Protein AF-A0A4Q4CN37-F1 (afdb_monomer)

Nearest PDB structures (foldseek):
  8jyt-assembly1_A  TM=8.694E-01  e=8.008E-01  synthetic construct
  8jyt-assembly1_C  TM=8.984E-01  e=9.739E-01  synthetic construct
  6jit-assembly1_A-2  TM=8.788E-01  e=1.538E+00  Stackebrandtia nassauensis DSM 44728
  5a9s-assembly1_B  TM=8.606E-01  e=1.538E+00  Amycolatopsis orientalis
  5ocm-assembly1_A  TM=8.665E-01  e=1.997E+00  Streptosporangium roseum

Mean predicted aligned error: 3.27 Å

Sequence (61 aa):
QGGFQLGLMRKDLETAGSIAAETGFDAKALALCRMLWTDAMAELGPRADNTEIHRYLGGVR

Foldseek 3Di:
DQPAWLLVVLVVLVVVVVVCVVVVNPPVVSVVVNVLSVVVCVVVPRRDDNVCSCVVVVDDD

Structure (mmCIF, N/CA/C/O backbone):
data_AF-A0A4Q4CN37-F1
#
_entry.id   AF-A0A4Q4CN37-F1
#
loop_
_atom_site.group_PDB
_atom_site.id
_atom_site.type_symbol
_atom_site.label_atom_id
_atom_site.label_alt_id
_atom_site.label_comp_id
_atom_site.label_asym_id
_atom_site.label_entity_id
_atom_site.label_seq_id
_atom_site.pdbx_PDB_ins_code
_atom_site.Cartn_x
_atom_site.Cartn_y
_atom_site.Cartn_z
_atom_site.occupancy
_atom_site.B_iso_or_equiv
_atom_site.auth_seq_id
_atom_site.auth_comp_id
_atom_site.auth_asym_id
_atom_site.auth_atom_id
_atom_site.pdbx_PDB_model_num
ATOM 1 N N . GLN A 1 1 ? 10.011 11.741 -8.953 1.00 66.25 1 GLN A N 1
ATOM 2 C CA . GLN A 1 1 ? 10.592 10.871 -7.914 1.00 66.25 1 GLN A CA 1
ATOM 3 C C . GLN A 1 1 ? 10.216 11.469 -6.572 1.00 66.25 1 GLN A C 1
ATOM 5 O O . GLN A 1 1 ? 10.354 12.679 -6.424 1.00 66.25 1 GLN A O 1
ATOM 10 N N . GLY A 1 2 ? 9.659 10.666 -5.667 1.00 79.56 2 GLY A N 1
ATOM 11 C CA . GLY A 1 2 ? 9.202 11.085 -4.341 1.00 79.56 2 GLY A CA 1
ATOM 12 C C . GLY A 1 2 ? 10.245 10.918 -3.231 1.00 79.56 2 GLY A C 1
ATOM 13 O O . GLY A 1 2 ? 9.994 11.348 -2.113 1.00 79.56 2 GLY A O 1
ATOM 14 N N . GLY A 1 3 ? 11.399 10.300 -3.508 1.00 92.06 3 GLY A N 1
ATOM 15 C CA . GLY A 1 3 ? 12.511 10.166 -2.558 1.00 92.06 3 GLY A CA 1
ATOM 16 C C . GLY A 1 3 ? 12.264 9.161 -1.428 1.00 92.06 3 GLY A C 1
ATOM 17 O O . GLY A 1 3 ? 13.025 9.122 -0.464 1.00 92.06 3 GLY A O 1
ATOM 18 N N . PHE A 1 4 ? 11.219 8.340 -1.535 1.00 95.88 4 PHE A N 1
ATOM 19 C CA . PHE A 1 4 ? 10.839 7.367 -0.514 1.00 95.88 4 PHE A CA 1
ATOM 20 C C . PHE A 1 4 ? 10.687 5.985 -1.139 1.00 95.88 4 PHE A C 1
ATOM 22 O O . PHE A 1 4 ? 9.998 5.832 -2.147 1.00 95.88 4 PHE A O 1
ATOM 29 N N . GLN A 1 5 ? 11.362 4.991 -0.566 1.00 98.12 5 GLN A N 1
ATOM 30 C CA . GLN A 1 5 ? 11.492 3.663 -1.161 1.00 98.12 5 GLN A CA 1
ATOM 31 C C . GLN A 1 5 ? 10.192 2.858 -1.060 1.00 98.12 5 GLN A C 1
ATOM 33 O O . GLN A 1 5 ? 9.511 2.867 -0.034 1.00 98.12 5 GLN A O 1
ATOM 38 N N . LEU A 1 6 ? 9.885 2.090 -2.102 1.00 97.88 6 LEU A N 1
ATOM 39 C CA . LEU A 1 6 ? 8.724 1.208 -2.173 1.00 97.88 6 LEU A CA 1
ATOM 40 C C . LEU A 1 6 ? 8.738 0.170 -1.042 1.00 97.88 6 LEU A C 1
ATOM 42 O O . LEU A 1 6 ? 7.709 -0.083 -0.417 1.00 97.88 6 LEU A O 1
ATOM 46 N N . GLY A 1 7 ? 9.921 -0.353 -0.701 1.00 98.12 7 GLY A N 1
ATOM 47 C CA . GLY A 1 7 ? 10.098 -1.257 0.433 1.00 98.12 7 GLY A CA 1
ATOM 48 C C . GLY A 1 7 ? 9.756 -0.624 1.786 1.00 98.12 7 GLY A C 1
ATOM 49 O O . GLY A 1 7 ? 9.268 -1.337 2.666 1.00 98.12 7 GLY A O 1
ATOM 50 N N . LEU A 1 8 ? 9.962 0.691 1.952 1.00 98.25 8 LEU A N 1
ATOM 51 C CA . LEU A 1 8 ? 9.557 1.430 3.154 1.00 98.25 8 LEU A CA 1
ATOM 52 C C . LEU A 1 8 ? 8.043 1.660 3.173 1.00 98.25 8 LEU A C 1
ATOM 54 O O . LEU A 1 8 ? 7.408 1.370 4.178 1.00 98.25 8 LEU A O 1
ATOM 58 N N . MET A 1 9 ? 7.436 2.042 2.047 1.00 98.25 9 MET A N 1
ATOM 59 C CA . MET A 1 9 ? 5.976 2.194 1.966 1.00 98.25 9 MET A CA 1
ATOM 60 C C . MET A 1 9 ? 5.242 0.883 2.283 1.00 98.25 9 MET A C 1
ATOM 62 O O . MET A 1 9 ? 4.327 0.852 3.102 1.00 98.25 9 MET A O 1
ATOM 66 N N . ARG A 1 10 ? 5.693 -0.235 1.702 1.00 98.44 10 ARG A N 1
ATOM 67 C CA . ARG A 1 10 ? 5.148 -1.569 1.991 1.00 98.44 10 ARG A CA 1
ATOM 68 C C . ARG A 1 10 ? 5.313 -1.943 3.474 1.00 98.44 10 ARG A C 1
ATOM 70 O O . ARG A 1 10 ? 4.438 -2.597 4.034 1.00 98.44 10 ARG A O 1
ATOM 77 N N . LYS A 1 11 ? 6.391 -1.504 4.143 1.00 98.62 11 LYS A N 1
ATOM 78 C CA . LYS A 1 11 ? 6.588 -1.692 5.598 1.00 98.62 11 LYS A CA 1
ATOM 79 C C . LYS A 1 11 ? 5.548 -0.937 6.413 1.00 98.62 11 LYS A C 1
ATOM 81 O O . LYS A 1 11 ? 5.001 -1.500 7.361 1.00 98.62 11 LYS A O 1
ATOM 86 N N . ASP A 1 12 ? 5.286 0.310 6.056 1.00 98.56 12 ASP A N 1
ATOM 87 C CA . ASP A 1 12 ? 4.351 1.155 6.792 1.00 98.56 12 ASP A CA 1
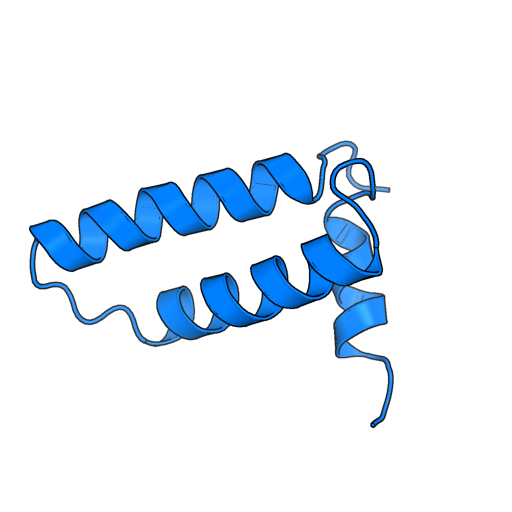ATOM 88 C C . ASP A 1 12 ? 2.911 0.643 6.632 1.00 98.56 12 ASP A C 1
ATOM 90 O O . ASP A 1 12 ? 2.181 0.544 7.618 1.00 98.56 12 ASP A O 1
ATOM 94 N N . LEU A 1 13 ? 2.539 0.190 5.425 1.00 98.56 13 LEU A N 1
ATOM 95 C CA . LEU A 1 13 ? 1.257 -0.479 5.165 1.00 98.56 13 LEU A CA 1
ATOM 96 C C . LEU A 1 13 ? 1.101 -1.775 5.968 1.00 98.56 13 LEU A C 1
ATOM 98 O O . LEU A 1 13 ? 0.025 -2.040 6.502 1.00 98.56 13 LEU A O 1
ATOM 102 N N . GLU A 1 14 ? 2.166 -2.571 6.080 1.00 98.44 14 GLU A N 1
ATOM 103 C CA . GLU A 1 14 ? 2.152 -3.785 6.896 1.00 98.44 14 GLU A CA 1
ATOM 104 C C . GLU A 1 14 ? 1.968 -3.461 8.380 1.00 98.44 14 GLU A C 1
ATOM 106 O O . GLU A 1 14 ? 1.137 -4.067 9.048 1.00 98.44 14 GLU A O 1
ATOM 111 N N . THR A 1 15 ? 2.672 -2.441 8.873 1.00 98.56 15 THR A N 1
ATOM 112 C CA . THR A 1 15 ? 2.573 -1.985 10.267 1.00 98.56 15 THR A CA 1
ATOM 113 C C . THR A 1 15 ? 1.153 -1.521 10.593 1.00 98.56 15 THR A C 1
ATOM 115 O O . THR A 1 15 ? 0.563 -1.971 11.574 1.00 98.56 15 THR A O 1
ATOM 118 N N . ALA A 1 16 ? 0.567 -0.670 9.744 1.00 98.44 16 ALA A N 1
ATOM 119 C CA . ALA A 1 16 ? -0.819 -0.236 9.895 1.00 98.44 16 ALA A CA 1
ATOM 120 C C . ALA A 1 16 ? -1.795 -1.423 9.828 1.00 98.44 16 ALA A C 1
ATOM 122 O O . ALA A 1 16 ? -2.781 -1.472 10.562 1.00 98.44 16 ALA A O 1
ATOM 123 N N . GLY A 1 17 ? -1.514 -2.390 8.952 1.00 98.31 17 GLY A N 1
ATOM 124 C CA . GLY A 1 17 ? -2.320 -3.589 8.776 1.00 98.31 17 GLY A CA 1
ATOM 125 C C . GLY A 1 17 ? -2.350 -4.492 10.001 1.00 98.31 17 GLY A C 1
ATOM 126 O O . GLY A 1 17 ? -3.417 -4.991 10.356 1.00 98.31 17 GLY A O 1
ATOM 127 N N . SER A 1 18 ? -1.205 -4.681 10.654 1.00 97.94 18 SER A N 1
ATOM 128 C CA . SER A 1 18 ? -1.114 -5.437 11.905 1.00 97.94 18 SER A CA 1
ATOM 129 C C . SER A 1 18 ? -1.893 -4.754 13.027 1.00 97.94 18 SER A C 1
ATOM 131 O O . SER A 1 18 ? -2.670 -5.413 13.708 1.00 97.94 18 SER A O 1
ATOM 133 N N . ILE A 1 19 ? -1.803 -3.423 13.142 1.00 98.25 19 ILE A N 1
ATOM 134 C CA . ILE A 1 19 ? -2.579 -2.651 14.130 1.00 98.25 19 ILE A CA 1
ATOM 135 C C . ILE A 1 19 ? -4.089 -2.797 13.888 1.00 98.25 19 ILE A C 1
ATOM 137 O O . ILE A 1 19 ? -4.859 -3.003 14.827 1.00 98.25 19 ILE A O 1
ATOM 141 N N . ALA A 1 20 ? -4.537 -2.712 12.632 1.00 97.88 20 ALA A N 1
ATOM 142 C CA . ALA A 1 20 ? -5.948 -2.897 12.295 1.00 97.88 20 ALA A CA 1
ATOM 143 C C . ALA A 1 20 ? -6.446 -4.305 12.676 1.00 97.88 20 ALA A C 1
ATOM 145 O O . ALA A 1 20 ? -7.529 -4.440 13.245 1.00 97.88 20 ALA A O 1
ATOM 146 N N . ALA A 1 21 ? -5.634 -5.340 12.434 1.00 96.44 21 ALA A N 1
ATOM 147 C CA . ALA A 1 21 ? -5.958 -6.716 12.805 1.00 96.44 21 ALA A CA 1
ATOM 148 C C . ALA A 1 21 ? -6.032 -6.911 14.330 1.00 96.44 21 ALA A C 1
ATOM 150 O O . ALA A 1 21 ? -6.979 -7.520 14.822 1.00 96.44 21 ALA A O 1
ATOM 151 N N . GLU A 1 22 ? -5.080 -6.354 15.081 1.00 97.94 22 GLU A N 1
ATOM 152 C CA . GLU A 1 22 ? -5.038 -6.435 16.549 1.00 97.94 22 GLU A CA 1
ATOM 153 C C . GLU A 1 22 ? -6.206 -5.700 17.220 1.00 97.94 22 GLU A C 1
ATOM 155 O O . GLU A 1 22 ? -6.684 -6.112 18.276 1.00 97.94 22 GLU A O 1
ATOM 160 N N . THR A 1 23 ? -6.690 -4.622 16.601 1.00 97.19 23 THR A N 1
ATOM 161 C CA . THR A 1 23 ? -7.795 -3.805 17.128 1.00 97.19 23 THR A CA 1
ATOM 162 C C . THR A 1 23 ? -9.175 -4.249 16.638 1.00 97.19 23 THR A C 1
ATOM 164 O O . THR A 1 23 ? -10.184 -3.690 17.068 1.00 97.19 23 THR A O 1
ATOM 167 N N . GLY A 1 24 ? -9.245 -5.246 15.748 1.00 95.88 24 GLY A N 1
ATOM 168 C CA . GLY A 1 24 ? -10.495 -5.700 15.133 1.00 95.88 24 GLY A CA 1
ATOM 169 C C . GLY A 1 24 ? -11.123 -4.678 14.177 1.00 95.88 24 GLY A C 1
ATOM 170 O O . GLY A 1 24 ? -12.311 -4.774 13.868 1.00 95.88 24 GLY A O 1
ATOM 171 N N . PHE A 1 25 ? -10.355 -3.688 13.717 1.00 96.69 25 PHE A N 1
ATOM 172 C CA . PHE A 1 25 ? -10.835 -2.666 12.796 1.00 96.69 25 PHE A CA 1
ATOM 173 C C . PHE A 1 25 ? -10.806 -3.178 11.348 1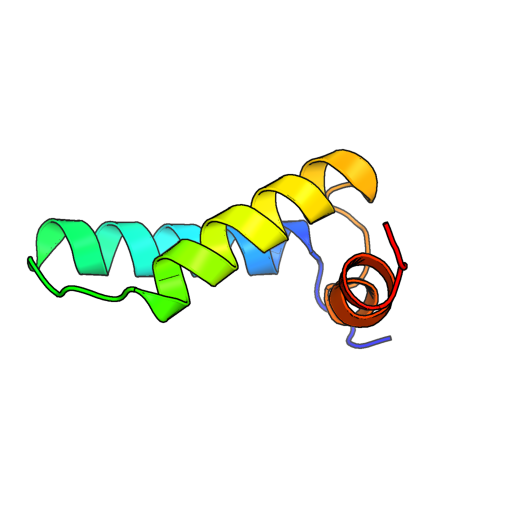.00 96.69 25 PHE A C 1
ATOM 175 O O . PHE A 1 25 ? -9.746 -3.477 10.794 1.00 96.69 25 PHE A O 1
ATOM 182 N N . ASP A 1 26 ? -11.976 -3.246 10.707 1.00 96.19 26 ASP A N 1
ATOM 183 C CA . ASP A 1 26 ? -12.119 -3.708 9.320 1.00 96.19 26 ASP A CA 1
ATOM 184 C C . ASP A 1 26 ? -11.664 -2.639 8.304 1.00 96.19 26 ASP A C 1
ATOM 186 O O . ASP A 1 26 ? -12.452 -1.862 7.759 1.00 96.19 26 ASP A O 1
ATOM 190 N N . ALA A 1 27 ? -10.355 -2.593 8.045 1.00 97.19 27 ALA A N 1
ATOM 191 C CA . ALA A 1 27 ? -9.721 -1.655 7.121 1.00 97.19 27 ALA A CA 1
ATOM 192 C C . ALA A 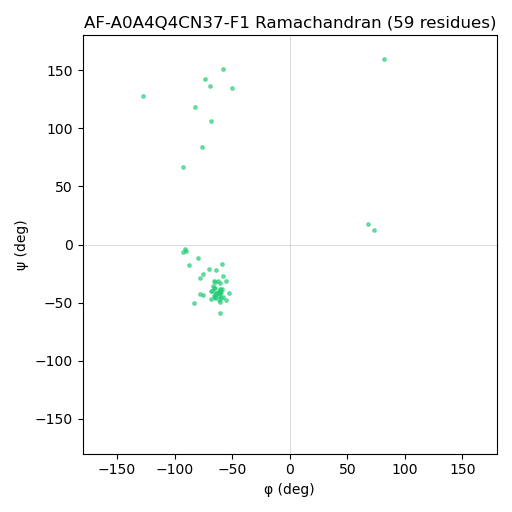1 27 ? -9.584 -2.223 5.693 1.00 97.19 27 ALA A C 1
ATOM 194 O O . ALA A 1 27 ? -8.475 -2.423 5.193 1.00 97.19 27 ALA A O 1
ATOM 195 N N . LYS A 1 28 ? -10.700 -2.454 4.989 1.00 97.12 28 LYS A N 1
ATOM 196 C CA . LYS A 1 28 ? -10.696 -3.059 3.632 1.00 97.12 28 LYS A CA 1
ATOM 197 C C . LYS A 1 28 ? -9.771 -2.363 2.627 1.00 97.12 28 LYS A C 1
ATOM 199 O O . LYS A 1 28 ? -9.062 -3.030 1.878 1.00 97.12 28 LYS A O 1
ATOM 204 N N . ALA A 1 29 ? -9.747 -1.030 2.622 1.00 97.88 29 ALA A N 1
ATOM 205 C CA . ALA A 1 29 ? -8.870 -0.265 1.733 1.00 97.88 29 ALA A CA 1
ATOM 206 C C . ALA A 1 29 ? -7.382 -0.486 2.057 1.00 97.88 29 ALA A C 1
ATOM 208 O O . ALA A 1 29 ? -6.561 -0.613 1.153 1.00 97.88 29 ALA A O 1
ATOM 209 N N . LEU A 1 30 ? -7.036 -0.602 3.341 1.00 98.38 30 LEU A N 1
ATOM 210 C CA . LEU A 1 30 ? -5.674 -0.903 3.772 1.00 98.38 30 LEU A CA 1
ATOM 211 C C . LEU A 1 30 ? -5.259 -2.321 3.370 1.00 98.38 30 LEU A C 1
ATOM 213 O O . LEU A 1 30 ? -4.132 -2.516 2.925 1.00 98.38 30 LEU A O 1
ATOM 217 N N . ALA A 1 31 ? -6.165 -3.296 3.476 1.00 98.12 31 ALA A N 1
ATOM 218 C CA . ALA A 1 31 ? -5.911 -4.657 3.008 1.00 98.12 31 ALA A CA 1
ATOM 219 C C . ALA A 1 31 ? -5.617 -4.694 1.497 1.00 98.12 31 ALA A C 1
ATOM 221 O O . ALA A 1 31 ? -4.661 -5.343 1.073 1.00 98.12 31 ALA A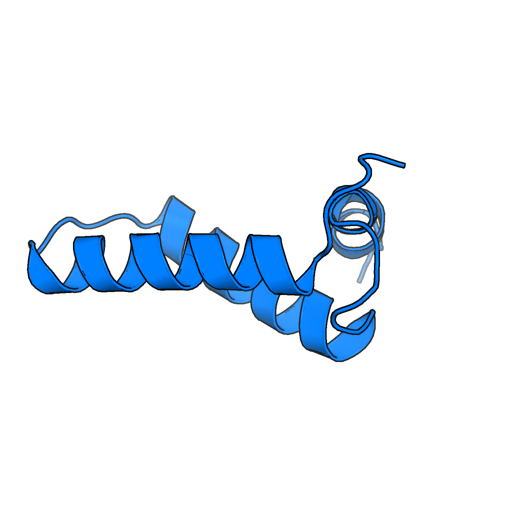 O 1
ATOM 222 N N . LEU A 1 32 ? -6.378 -3.935 0.699 1.00 98.00 32 LEU A N 1
ATOM 223 C CA . LEU A 1 32 ? -6.114 -3.778 -0.732 1.00 98.00 32 LEU A CA 1
ATOM 224 C C . LEU A 1 32 ? -4.736 -3.149 -0.991 1.00 98.00 32 LEU A C 1
ATOM 226 O O . LEU A 1 32 ? -3.962 -3.682 -1.781 1.00 98.00 32 LEU A O 1
ATOM 230 N N . CYS A 1 33 ? -4.395 -2.056 -0.304 1.00 98.25 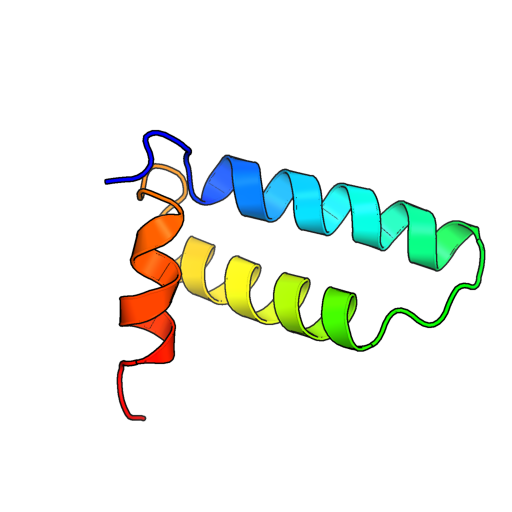33 CYS A N 1
ATOM 231 C CA . CYS A 1 33 ? -3.085 -1.422 -0.459 1.00 98.25 33 CYS A CA 1
ATOM 232 C C . CYS A 1 33 ? -1.936 -2.361 -0.059 1.00 98.25 33 CYS A C 1
ATOM 234 O O . CYS A 1 33 ? -0.933 -2.419 -0.761 1.00 98.25 33 CYS A O 1
ATOM 236 N N . ARG A 1 34 ? -2.071 -3.132 1.029 1.00 98.31 34 ARG A N 1
ATOM 237 C CA . ARG A 1 34 ? -1.053 -4.117 1.444 1.00 98.31 34 ARG A CA 1
ATOM 238 C C . ARG A 1 34 ? -0.780 -5.145 0.355 1.00 98.31 34 ARG A C 1
ATOM 240 O O . ARG A 1 34 ? 0.384 -5.415 0.076 1.00 98.31 34 ARG A O 1
ATOM 247 N N . MET A 1 35 ? -1.832 -5.678 -0.267 1.00 98.31 35 MET A N 1
ATOM 248 C CA . MET A 1 35 ? -1.713 -6.613 -1.387 1.00 98.31 35 MET A CA 1
ATOM 249 C C . MET A 1 35 ? -0.976 -5.961 -2.563 1.00 98.31 35 MET A C 1
ATOM 251 O O . MET A 1 35 ? 0.112 -6.398 -2.923 1.00 98.31 35 MET A O 1
ATOM 255 N N . LEU A 1 36 ? -1.502 -4.846 -3.080 1.00 98.12 36 LEU A N 1
ATOM 256 C CA . LEU A 1 36 ? -0.961 -4.180 -4.269 1.00 98.12 36 LEU A CA 1
ATOM 257 C C . LEU A 1 36 ? 0.500 -3.740 -4.095 1.00 98.12 36 LEU A C 1
ATOM 259 O O . LEU A 1 36 ? 1.306 -3.889 -5.008 1.00 98.12 36 LEU A O 1
ATOM 263 N N . TRP A 1 37 ? 0.870 -3.214 -2.923 1.00 98.31 37 TRP A N 1
ATOM 264 C CA . TRP A 1 37 ? 2.253 -2.805 -2.657 1.00 98.31 37 TRP A CA 1
ATOM 265 C C . TRP A 1 37 ? 3.185 -3.987 -2.400 1.00 98.31 37 TRP A C 1
ATOM 267 O O . TRP A 1 37 ? 4.388 -3.857 -2.623 1.00 98.31 37 TRP A O 1
ATOM 277 N N . THR A 1 38 ? 2.664 -5.123 -1.932 1.00 98.50 38 THR A N 1
ATOM 278 C CA . THR A 1 38 ? 3.451 -6.358 -1.822 1.00 98.50 38 THR A CA 1
ATOM 279 C C . THR A 1 38 ? 3.791 -6.885 -3.209 1.00 98.50 38 THR A C 1
ATOM 281 O O . THR A 1 38 ? 4.965 -7.143 -3.478 1.00 98.50 38 THR A O 1
ATOM 284 N N . ASP A 1 39 ? 2.806 -6.939 -4.105 1.00 98.19 39 ASP A N 1
ATOM 285 C CA . ASP A 1 39 ? 3.001 -7.398 -5.481 1.00 98.19 39 ASP A CA 1
ATOM 286 C C . ASP A 1 39 ? 3.932 -6.448 -6.253 1.00 98.19 39 ASP A C 1
ATOM 288 O O . ASP A 1 39 ? 4.922 -6.880 -6.845 1.00 98.19 39 ASP A O 1
ATOM 292 N N . ALA A 1 40 ? 3.715 -5.133 -6.138 1.00 97.75 40 ALA A N 1
ATOM 293 C CA . ALA A 1 40 ? 4.597 -4.133 -6.737 1.00 97.75 40 ALA A CA 1
ATOM 294 C C . ALA A 1 40 ? 6.036 -4.217 -6.205 1.00 97.75 40 ALA A C 1
ATOM 296 O O . ALA A 1 40 ? 6.989 -4.051 -6.962 1.00 97.75 40 ALA A O 1
ATOM 297 N N . MET A 1 41 ? 6.227 -4.470 -4.903 1.00 97.75 41 MET A N 1
ATOM 298 C CA . MET A 1 41 ? 7.563 -4.632 -4.318 1.00 97.75 41 MET A CA 1
ATOM 299 C C . MET A 1 41 ? 8.265 -5.888 -4.846 1.00 97.75 41 MET A C 1
ATOM 301 O O . MET A 1 41 ? 9.485 -5.858 -5.021 1.00 97.75 41 MET A O 1
ATOM 305 N N . ALA A 1 42 ? 7.521 -6.971 -5.091 1.00 97.94 42 ALA A N 1
ATOM 306 C CA . ALA A 1 42 ? 8.063 -8.199 -5.664 1.00 97.94 42 ALA A CA 1
ATOM 307 C C . ALA A 1 42 ? 8.543 -7.993 -7.110 1.00 97.94 42 ALA A C 1
ATOM 309 O O . ALA A 1 42 ? 9.584 -8.530 -7.483 1.00 97.94 42 ALA A O 1
ATOM 310 N N . GLU A 1 43 ? 7.831 -7.181 -7.894 1.00 97.31 43 GLU A N 1
ATOM 311 C CA . GLU A 1 43 ? 8.168 -6.908 -9.295 1.00 97.31 43 GLU A CA 1
ATOM 312 C C . GLU A 1 43 ? 9.235 -5.813 -9.464 1.00 97.31 43 GLU A C 1
ATOM 314 O O . GLU A 1 43 ? 10.233 -6.003 -10.156 1.00 97.31 43 GLU A O 1
ATOM 319 N N . LEU A 1 44 ? 9.053 -4.663 -8.811 1.00 97.06 44 LEU A N 1
ATOM 320 C CA . LEU A 1 44 ? 9.898 -3.473 -8.990 1.00 97.06 44 LEU A CA 1
ATOM 321 C C . LEU A 1 44 ? 11.131 -3.463 -8.075 1.00 97.06 44 LEU A C 1
ATOM 323 O O . LEU A 1 44 ? 12.088 -2.717 -8.297 1.00 97.06 44 LEU A O 1
ATOM 327 N N . GLY A 1 45 ? 11.109 -4.281 -7.024 1.00 98.00 45 GLY 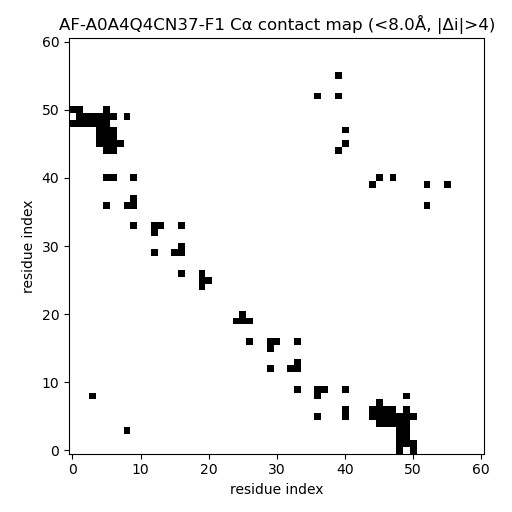A N 1
ATOM 328 C CA . GLY A 1 45 ? 12.151 -4.354 -6.012 1.00 98.00 45 GLY A CA 1
ATOM 329 C C . GLY A 1 45 ? 12.047 -3.271 -4.925 1.00 98.00 45 GLY A C 1
ATOM 330 O O . GLY A 1 45 ? 11.460 -2.201 -5.106 1.00 98.00 45 GLY A O 1
ATOM 331 N N . PRO A 1 46 ? 12.674 -3.501 -3.757 1.00 97.94 46 PRO A N 1
ATOM 332 C CA . PRO A 1 46 ? 12.467 -2.676 -2.564 1.00 97.94 46 PRO A CA 1
ATOM 333 C C . PRO A 1 46 ? 13.052 -1.262 -2.670 1.00 97.94 46 PRO A C 1
ATOM 335 O O . PRO A 1 46 ? 12.630 -0.378 -1.927 1.00 97.94 46 PRO A O 1
ATOM 338 N N . ARG A 1 47 ? 14.024 -1.044 -3.568 1.00 97.88 47 ARG A N 1
ATOM 339 C CA . ARG A 1 47 ? 14.702 0.249 -3.762 1.00 97.88 47 ARG A CA 1
ATOM 340 C C . ARG A 1 47 ? 14.027 1.152 -4.797 1.00 97.88 47 ARG A C 1
ATOM 342 O O . ARG A 1 47 ? 14.478 2.283 -4.952 1.00 97.88 47 ARG A O 1
ATOM 349 N N . ALA A 1 48 ? 12.989 0.677 -5.491 1.00 97.69 48 ALA A N 1
ATOM 350 C CA . ALA A 1 48 ? 12.193 1.522 -6.375 1.00 97.69 48 ALA A CA 1
ATOM 351 C C . ALA A 1 48 ? 11.594 2.700 -5.591 1.00 97.69 48 ALA A C 1
ATOM 353 O O . ALA A 1 48 ? 11.350 2.595 -4.387 1.00 97.69 48 ALA A O 1
ATOM 354 N N . ASP A 1 49 ? 11.357 3.827 -6.255 1.00 97.88 49 ASP A N 1
ATOM 355 C CA . ASP A 1 49 ? 10.633 4.938 -5.643 1.00 97.88 49 ASP A CA 1
ATOM 356 C C . ASP A 1 49 ? 9.161 4.536 -5.461 1.00 97.88 49 ASP A C 1
ATOM 358 O O . ASP A 1 49 ? 8.562 3.944 -6.354 1.00 97.88 49 ASP A O 1
ATOM 362 N N . ASN A 1 50 ? 8.553 4.842 -4.316 1.00 97.50 50 ASN A N 1
ATOM 363 C CA . ASN A 1 50 ? 7.157 4.486 -4.050 1.00 97.50 50 ASN A CA 1
ATOM 364 C C . ASN A 1 50 ? 6.196 5.081 -5.087 1.00 97.50 50 ASN A C 1
ATOM 366 O O . ASN A 1 50 ? 5.150 4.493 -5.345 1.00 97.50 50 ASN A O 1
ATOM 370 N N . THR A 1 51 ? 6.558 6.215 -5.704 1.00 96.38 51 THR A N 1
ATOM 371 C CA . THR A 1 51 ? 5.722 6.824 -6.736 1.00 96.38 51 THR A CA 1
ATOM 372 C C . THR A 1 51 ? 5.601 5.929 -7.960 1.00 96.38 51 THR A C 1
ATOM 374 O O . THR A 1 51 ? 4.587 6.028 -8.634 1.00 96.38 51 THR A O 1
ATOM 377 N N . GLU A 1 52 ? 6.520 4.989 -8.213 1.00 96.75 52 GLU A N 1
ATOM 378 C CA . GLU A 1 52 ? 6.427 4.017 -9.316 1.00 96.75 52 GLU A CA 1
ATOM 379 C C . GLU A 1 52 ? 5.166 3.138 -9.258 1.00 96.75 52 GLU A C 1
ATOM 381 O O . GLU A 1 52 ? 4.749 2.597 -10.283 1.00 96.75 52 GLU A O 1
ATOM 386 N N . ILE A 1 53 ? 4.481 3.082 -8.107 1.00 96.19 53 ILE A N 1
ATOM 387 C CA . ILE A 1 53 ? 3.194 2.395 -7.969 1.00 96.19 53 ILE A CA 1
ATOM 388 C C . ILE A 1 53 ? 2.139 2.896 -8.970 1.00 96.19 53 ILE A C 1
ATOM 390 O O . ILE A 1 53 ? 1.324 2.107 -9.436 1.00 96.19 53 ILE A O 1
ATOM 394 N N . HIS A 1 54 ? 2.164 4.177 -9.371 1.00 94.81 54 HIS A N 1
ATOM 395 C CA . HIS A 1 54 ? 1.208 4.681 -10.368 1.00 94.81 54 HIS A CA 1
ATOM 396 C C . HIS A 1 54 ? 1.401 4.018 -11.737 1.00 94.81 54 HIS A C 1
ATOM 398 O O . HIS A 1 54 ? 0.426 3.827 -12.458 1.00 94.81 54 HIS A O 1
ATOM 404 N N . ARG A 1 55 ? 2.642 3.658 -12.095 1.00 93.38 55 ARG A N 1
ATOM 405 C CA . ARG A 1 55 ? 2.946 2.955 -13.349 1.00 93.38 55 ARG A CA 1
ATOM 406 C C . ARG A 1 55 ? 2.602 1.484 -13.2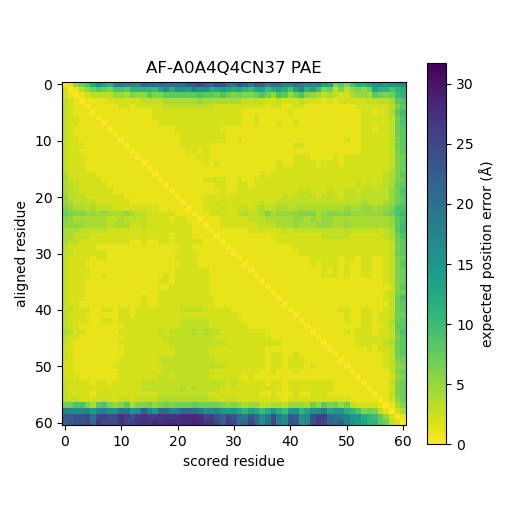37 1.00 93.38 55 ARG A C 1
ATOM 408 O O . ARG A 1 55 ? 1.986 0.963 -14.153 1.00 93.38 55 ARG A O 1
ATOM 415 N N . TYR A 1 56 ? 2.936 0.861 -12.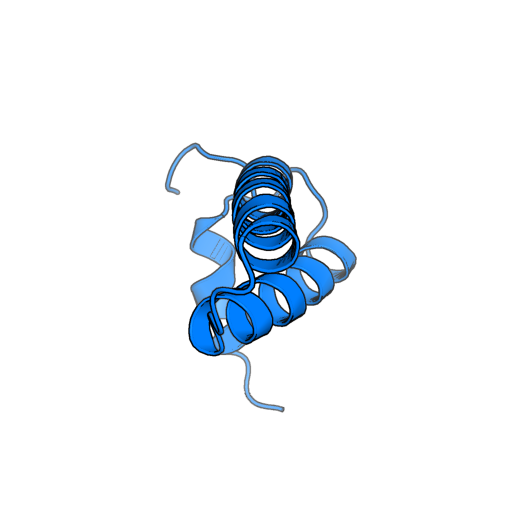107 1.00 94.75 56 TYR A N 1
ATOM 416 C CA . TYR A 1 56 ? 2.558 -0.522 -11.818 1.00 94.75 56 TYR A CA 1
ATOM 417 C C . TYR A 1 56 ? 1.040 -0.732 -11.929 1.00 94.75 56 TYR A C 1
ATOM 419 O O . TYR A 1 56 ? 0.588 -1.631 -12.623 1.00 94.75 56 TYR A O 1
ATOM 427 N N . LEU A 1 57 ? 0.244 0.157 -11.323 1.00 94.56 57 LEU A N 1
ATOM 428 C CA . LEU A 1 57 ? -1.223 0.087 -11.367 1.00 94.56 57 LEU A CA 1
ATOM 429 C C . LEU A 1 57 ? -1.821 0.595 -12.688 1.00 94.56 57 LEU A C 1
ATOM 431 O O . LEU A 1 57 ? -2.911 0.181 -13.073 1.00 94.56 57 LEU A O 1
ATOM 435 N N . GLY A 1 58 ? -1.140 1.534 -13.351 1.00 89.44 58 GLY A N 1
ATOM 436 C CA . GLY A 1 58 ? -1.536 2.081 -14.651 1.00 89.44 58 GLY A CA 1
ATOM 437 C C . GLY A 1 58 ? -1.171 1.179 -15.833 1.00 89.44 58 GLY A C 1
ATOM 438 O O . GLY A 1 58 ? -1.637 1.419 -16.947 1.00 89.44 58 GLY A O 1
ATOM 439 N N . GLY A 1 59 ? -0.355 0.149 -15.596 1.00 68.56 59 GLY A N 1
ATOM 440 C CA . GLY A 1 59 ? -0.083 -0.930 -16.529 1.00 68.56 59 GLY A CA 1
ATOM 441 C C . GLY A 1 59 ? -1.339 -1.770 -16.707 1.00 68.56 59 GLY A C 1
ATOM 442 O O . GLY A 1 59 ? -1.747 -2.513 -15.820 1.00 68.56 59 GLY A O 1
ATOM 443 N N . VAL A 1 60 ? -1.983 -1.610 -17.859 1.00 47.09 60 VAL A N 1
ATOM 444 C CA . VAL A 1 60 ? -3.045 -2.501 -18.325 1.00 47.09 60 VAL A CA 1
ATOM 445 C C . VAL A 1 60 ? -2.553 -3.952 -18.231 1.00 47.09 60 VAL A C 1
ATOM 447 O O . VAL A 1 60 ? -1.419 -4.228 -18.610 1.00 47.09 60 VAL A O 1
ATOM 450 N N . ARG A 1 61 ? -3.426 -4.822 -17.705 1.00 43.28 61 ARG A N 1
ATOM 451 C CA . ARG A 1 61 ? -3.382 -6.294 -17.775 1.00 43.28 61 ARG A CA 1
ATOM 452 C C . ARG A 1 61 ? -2.592 -6.868 -18.949 1.00 43.28 61 ARG A C 1
ATOM 454 O O . ARG A 1 61 ? -2.826 -6.402 -20.087 1.00 43.28 6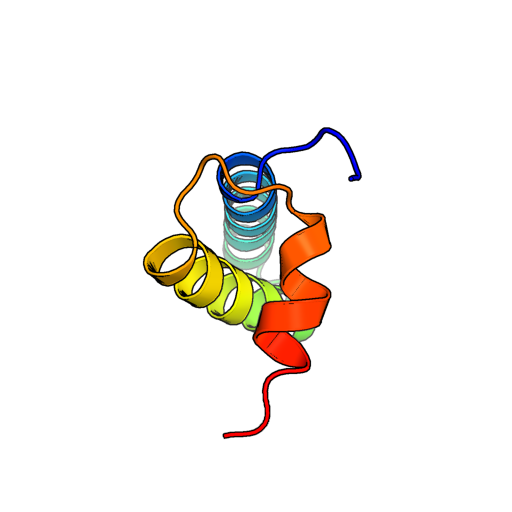1 ARG A O 1
#

Radius of gyration: 12.09 Å; Cα contacts (8 Å, |Δi|>4): 56; chains: 1; bounding box: 27×19×36 Å

Solvent-accessible surface area (backbone atoms only — not comparable to full-atom values): 3472 Å² total; per-residue (Å²): 133,72,89,42,37,25,43,55,52,39,48,53,42,46,54,54,49,52,52,29,63,76,70,71,49,89,53,65,69,57,54,51,50,40,50,56,39,48,54,47,30,71,74,65,33,47,79,33,46,42,62,52,51,60,55,64,70,65,50,75,131

pLDDT: mean 94.28, std 10.83, range [43.28, 98.62]

Secondary structure (DSSP, 8-state):
--S-BHHHHHHHHHHHHHHHHHHT---HHHHHHHHHHHHHHHHH-TTSBGGGHHHHHHS--